Protein AF-A0A2S9GQQ7-F1 (afdb_monomer_lite)

Foldseek 3Di:
DDVVLVVLVVVLVVLCVLQVPDDPLLSQLVSVVVVSHDPPDDRDDDDPVRSVVSPVVSVVVSVVPPPDDD

Sequence (70 aa):
RDVADLDSEAARVKVRLQHPDADSQDLLLLDDLLGIAEPNVALAPIDPDTRRRRLTTLINARTLARTKPA

Secondary structure (DSSP, 8-state):
--HHHHHHHHHHHHHHHH-TTS-HHHHHHHHHHTT---TTS------HHHHHHHHHHHHHHHHHH--S--

Radius of gyration: 13.07 Å; chains: 1; bounding box: 27×24×39 Å

pLDDT: mean 83.3, std 9.56, range [51.69, 91.75]

Structure (mmCIF, N/CA/C/O backbone):
data_AF-A0A2S9GQQ7-F1
#
_entry.id   AF-A0A2S9GQQ7-F1
#
loop_
_atom_site.group_PDB
_atom_site.id
_atom_site.type_symbol
_atom_site.label_atom_id
_atom_site.label_alt_id
_atom_site.label_comp_id
_atom_site.label_asym_id
_atom_site.label_entity_id
_atom_site.label_seq_id
_atom_site.pdbx_PDB_ins_code
_atom_site.Cartn_x
_atom_site.Cartn_y
_atom_site.Cartn_z
_atom_site.occupancy
_atom_site.B_iso_or_equiv
_atom_site.auth_seq_id
_atom_site.auth_comp_id
_atom_site.auth_asym_id
_atom_site.auth_atom_id
_atom_site.pdbx_PDB_model_num
ATOM 1 N N . ARG A 1 1 ? -10.312 -9.624 -20.280 1.00 56.31 1 ARG A N 1
ATOM 2 C CA . ARG A 1 1 ? -10.384 -9.005 -18.939 1.00 56.31 1 ARG A CA 1
ATOM 3 C C . ARG A 1 1 ? -10.447 -10.162 -17.973 1.00 56.31 1 ARG A C 1
ATOM 5 O O . ARG A 1 1 ? -11.465 -10.846 -17.946 1.00 56.31 1 ARG A O 1
ATOM 12 N N . ASP A 1 2 ? -9.330 -10.433 -17.319 1.00 67.00 2 ASP A N 1
ATOM 13 C CA . ASP A 1 2 ? -9.194 -11.528 -16.373 1.00 67.00 2 ASP A 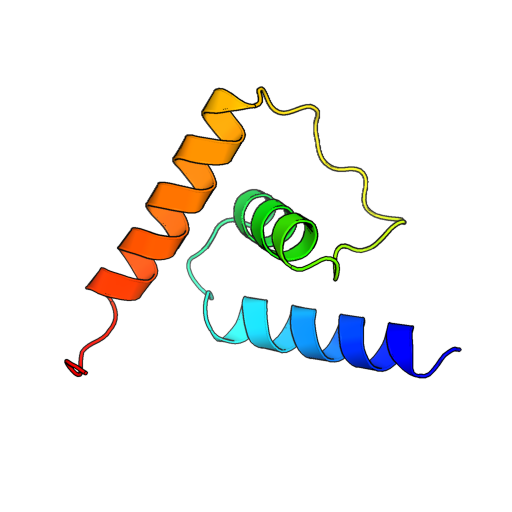CA 1
ATOM 14 C C . ASP A 1 2 ? -9.886 -11.166 -15.055 1.00 67.00 2 ASP A C 1
ATOM 16 O O . ASP A 1 2 ? -9.978 -9.996 -14.680 1.00 67.00 2 ASP A O 1
ATOM 20 N N . VAL A 1 3 ? -10.418 -12.167 -14.355 1.00 68.56 3 VAL A N 1
ATOM 21 C CA . VAL A 1 3 ? -11.118 -11.965 -13.073 1.00 68.56 3 VAL A CA 1
ATOM 22 C C . VAL A 1 3 ? -10.168 -11.381 -12.019 1.00 68.56 3 VAL A C 1
ATOM 24 O O . VAL A 1 3 ? -10.564 -10.509 -11.254 1.00 68.56 3 VAL A O 1
ATOM 27 N N . ALA A 1 4 ? -8.888 -11.764 -12.061 1.00 69.06 4 ALA A N 1
ATOM 28 C CA . ALA A 1 4 ? -7.855 -11.231 -11.175 1.00 69.06 4 ALA A CA 1
ATOM 29 C C . ALA A 1 4 ? -7.617 -9.715 -11.350 1.00 69.06 4 ALA A C 1
ATOM 31 O O . ALA A 1 4 ? -7.349 -9.018 -10.369 1.00 69.06 4 ALA A O 1
ATOM 32 N N . ASP A 1 5 ? -7.757 -9.180 -12.570 1.00 68.75 5 ASP A N 1
ATOM 33 C CA . ASP A 1 5 ? -7.651 -7.734 -12.818 1.00 68.75 5 ASP A CA 1
ATOM 34 C C . ASP A 1 5 ? -8.842 -6.976 -12.224 1.00 68.75 5 ASP A C 1
ATOM 36 O O . ASP A 1 5 ? -8.676 -5.897 -11.655 1.00 68.75 5 ASP A O 1
ATOM 40 N N . LEU A 1 6 ? -10.045 -7.553 -12.324 1.00 73.94 6 LEU A N 1
ATOM 41 C CA . LEU A 1 6 ? -11.257 -6.985 -11.730 1.00 73.94 6 LEU A CA 1
ATOM 42 C C . LEU A 1 6 ? -11.172 -6.977 -10.198 1.00 73.94 6 LEU A C 1
ATOM 44 O O . LEU A 1 6 ? -11.529 -5.978 -9.570 1.00 73.94 6 LEU A O 1
ATOM 48 N N . ASP A 1 7 ? -10.639 -8.045 -9.602 1.00 84.44 7 ASP A N 1
ATOM 49 C CA . ASP A 1 7 ? -10.407 -8.119 -8.157 1.00 84.44 7 ASP A CA 1
ATOM 50 C C . ASP A 1 7 ? -9.346 -7.108 -7.702 1.00 84.44 7 ASP A C 1
ATOM 52 O O . ASP A 1 7 ? -9.508 -6.459 -6.666 1.00 84.44 7 ASP A O 1
ATOM 56 N N . SER A 1 8 ? -8.300 -6.901 -8.507 1.00 87.88 8 SER A N 1
ATOM 57 C CA . SER A 1 8 ? -7.266 -5.895 -8.240 1.00 87.88 8 SER A CA 1
ATOM 58 C C . SER A 1 8 ? -7.823 -4.470 -8.326 1.00 87.88 8 SER A C 1
ATOM 60 O O . SER A 1 8 ? -7.530 -3.640 -7.465 1.00 87.88 8 SER A O 1
ATOM 62 N N . GLU A 1 9 ? -8.663 -4.173 -9.320 1.00 88.69 9 GLU A N 1
ATOM 63 C CA . GLU A 1 9 ? -9.341 -2.875 -9.461 1.00 88.69 9 GLU A CA 1
ATOM 64 C C . GLU A 1 9 ? -10.270 -2.597 -8.272 1.00 88.69 9 GLU A C 1
ATOM 66 O O . GLU A 1 9 ? -10.185 -1.534 -7.645 1.00 88.69 9 GLU A O 1
ATOM 71 N N . ALA A 1 10 ? -11.095 -3.576 -7.892 1.00 90.56 10 ALA A N 1
ATOM 72 C CA . ALA A 1 10 ? -11.974 -3.471 -6.732 1.00 90.56 10 ALA A CA 1
ATOM 73 C C . ALA A 1 10 ? -11.182 -3.294 -5.424 1.00 90.56 10 ALA A C 1
ATOM 75 O O . ALA A 1 10 ? -11.554 -2.477 -4.574 1.00 90.56 10 ALA A O 1
ATOM 76 N N . ALA A 1 11 ? -10.066 -4.011 -5.265 1.00 90.69 11 ALA A N 1
ATOM 77 C CA . ALA A 1 11 ? -9.178 -3.866 -4.117 1.00 90.69 11 ALA A CA 1
ATOM 78 C C . ALA A 1 11 ? -8.590 -2.449 -4.035 1.00 90.69 11 ALA A C 1
ATOM 80 O O . ALA A 1 11 ? -8.675 -1.822 -2.976 1.00 90.69 11 ALA A O 1
ATOM 81 N N . ARG A 1 12 ? -8.105 -1.895 -5.154 1.00 91.38 12 ARG A N 1
ATOM 82 C CA . ARG A 1 12 ? -7.578 -0.520 -5.226 1.00 91.38 12 ARG A CA 1
ATOM 83 C C . ARG A 1 12 ? -8.631 0.520 -4.849 1.00 91.38 12 ARG A C 1
ATOM 85 O O . ARG A 1 12 ? -8.349 1.455 -4.099 1.00 91.38 12 ARG A O 1
ATOM 92 N N . VAL A 1 13 ? -9.871 0.355 -5.314 1.00 91.75 13 VAL A N 1
ATOM 93 C CA . VAL A 1 13 ? -10.988 1.229 -4.914 1.00 91.75 13 VAL A CA 1
ATOM 94 C C . VAL A 1 13 ? -11.219 1.158 -3.402 1.00 91.75 13 VAL A C 1
ATOM 96 O O . VAL A 1 13 ? -11.325 2.196 -2.747 1.00 91.75 13 VAL A O 1
ATOM 99 N N . LYS A 1 14 ? -11.229 -0.044 -2.813 1.00 90.44 14 LYS A N 1
ATOM 100 C CA . LYS A 1 14 ? -11.377 -0.211 -1.358 1.00 90.44 14 LYS A CA 1
ATOM 101 C C . LYS A 1 14 ? -10.215 0.386 -0.566 1.00 90.44 14 LYS A C 1
ATOM 103 O O . LYS A 1 14 ? -10.445 0.866 0.543 1.00 90.44 14 LYS A O 1
ATOM 108 N N . VAL A 1 15 ? -8.990 0.345 -1.086 1.00 90.69 15 VAL A N 1
ATOM 109 C CA . VAL A 1 15 ? -7.829 0.990 -0.456 1.00 90.69 15 VAL A CA 1
ATOM 110 C C . VAL A 1 15 ? -8.044 2.503 -0.405 1.00 90.69 15 VAL A C 1
ATOM 112 O O . VAL A 1 15 ? -8.007 3.077 0.683 1.00 90.69 15 VAL A O 1
ATOM 115 N N . ARG A 1 16 ? -8.395 3.130 -1.534 1.00 90.00 16 ARG A N 1
ATOM 116 C CA . ARG A 1 16 ? -8.663 4.579 -1.620 1.00 90.00 16 ARG A CA 1
ATOM 117 C C . ARG A 1 16 ? -9.801 5.028 -0.709 1.00 90.00 16 ARG A C 1
ATOM 119 O O . ARG A 1 16 ? -9.652 6.002 0.018 1.00 90.00 16 ARG A O 1
ATOM 126 N N . LEU A 1 17 ? -10.911 4.288 -0.690 1.00 89.88 17 LEU A N 1
ATOM 127 C CA . LEU A 1 17 ? -12.069 4.613 0.153 1.00 89.88 17 LEU A CA 1
ATOM 128 C C . LEU A 1 17 ? -11.746 4.600 1.645 1.00 89.88 17 LEU A C 1
ATOM 130 O O . LEU A 1 17 ? -12.325 5.361 2.413 1.00 89.88 17 LEU A O 1
ATOM 134 N N . GLN A 1 18 ? -10.845 3.719 2.066 1.00 86.06 18 GLN A N 1
ATOM 135 C CA . GLN A 1 18 ? -10.464 3.643 3.464 1.00 86.06 18 GLN A CA 1
ATOM 136 C C . GLN A 1 18 ? -9.279 4.568 3.817 1.00 86.06 18 GLN A C 1
ATOM 138 O O . GLN A 1 18 ? -8.962 4.727 4.995 1.00 86.06 18 GLN A O 1
ATOM 143 N N . HIS A 1 19 ? -8.606 5.161 2.830 1.00 86.56 19 HIS A N 1
ATOM 144 C CA . HIS A 1 19 ? -7.503 6.110 3.004 1.00 86.56 19 HIS A CA 1
ATOM 145 C C . HIS A 1 19 ? -7.768 7.424 2.240 1.00 86.56 19 HIS A C 1
ATOM 147 O O . HIS A 1 19 ? -6.956 7.806 1.398 1.00 86.56 19 HIS A O 1
ATOM 153 N N . PRO A 1 20 ? -8.887 8.125 2.505 1.00 85.31 20 PRO A N 1
ATOM 154 C CA . PRO A 1 20 ? -9.251 9.324 1.749 1.00 85.31 20 PRO A CA 1
ATOM 15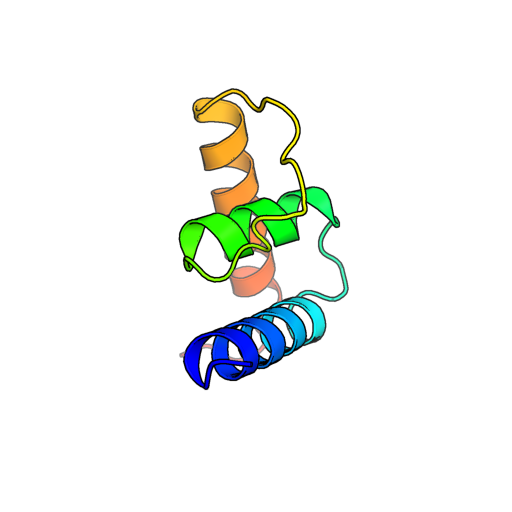5 C C . PRO A 1 20 ? -8.254 10.480 1.932 1.00 85.31 20 PRO A C 1
ATOM 157 O O . PRO A 1 20 ? -8.094 11.286 1.023 1.00 85.31 20 PRO A O 1
ATOM 160 N N . ASP A 1 21 ? -7.566 10.535 3.077 1.00 85.19 21 ASP A N 1
ATOM 161 C CA . ASP A 1 21 ? -6.588 11.580 3.408 1.00 85.19 21 ASP A CA 1
ATOM 162 C C . ASP A 1 21 ? -5.147 11.236 2.986 1.00 85.19 21 ASP A C 1
ATOM 164 O O . ASP A 1 21 ? -4.226 12.014 3.233 1.00 85.19 21 ASP A O 1
ATOM 168 N N . ALA A 1 22 ? -4.916 10.052 2.406 1.00 87.56 22 ALA A N 1
ATOM 169 C CA . ALA A 1 22 ? -3.578 9.631 2.001 1.00 87.56 22 ALA A CA 1
ATOM 170 C C . ALA A 1 22 ? -3.187 10.220 0.641 1.00 87.56 22 ALA A C 1
ATOM 172 O O . ALA A 1 22 ? -4.005 10.319 -0.274 1.00 87.56 22 ALA A O 1
ATOM 173 N N . ASP A 1 23 ? -1.904 10.551 0.494 1.00 88.06 23 ASP A N 1
ATOM 174 C CA . ASP A 1 23 ? -1.366 11.005 -0.783 1.00 88.06 23 ASP A CA 1
ATOM 175 C C . ASP A 1 23 ? -1.433 9.900 -1.849 1.00 88.06 23 ASP A C 1
ATOM 177 O O . ASP A 1 23 ? -1.289 8.707 -1.567 1.00 88.06 23 ASP A O 1
ATOM 181 N N . SER A 1 24 ? -1.601 10.310 -3.108 1.00 86.62 24 SER A N 1
ATOM 182 C CA . SER A 1 24 ? -1.699 9.385 -4.241 1.00 86.62 24 SER A CA 1
ATOM 183 C C . SER A 1 24 ? -0.454 8.507 -4.397 1.00 86.62 24 SER A C 1
ATOM 185 O O . SER A 1 24 ? -0.584 7.341 -4.762 1.00 86.62 24 SER A O 1
ATOM 187 N N . GLN A 1 25 ? 0.745 9.019 -4.098 1.00 86.75 25 GLN A N 1
ATOM 188 C CA . GLN A 1 25 ? 1.965 8.210 -4.139 1.00 86.75 25 GLN A CA 1
ATOM 189 C C . GLN A 1 25 ? 1.971 7.156 -3.038 1.00 86.75 25 GLN A C 1
ATOM 191 O O . GLN A 1 25 ? 2.337 6.015 -3.296 1.00 86.75 25 GLN A O 1
ATOM 196 N N . ASP A 1 26 ? 1.546 7.512 -1.828 1.00 89.06 26 ASP A N 1
ATOM 197 C CA . ASP A 1 26 ? 1.545 6.584 -0.698 1.00 89.06 26 ASP A CA 1
ATOM 198 C C . ASP A 1 26 ? 0.526 5.453 -0.909 1.00 89.06 26 ASP A C 1
ATOM 200 O O . ASP A 1 26 ? 0.795 4.301 -0.561 1.00 89.06 26 ASP A O 1
ATOM 204 N N . LEU A 1 27 ? -0.600 5.756 -1.564 1.00 90.12 27 LEU A N 1
ATOM 205 C CA . LEU A 1 27 ? -1.577 4.761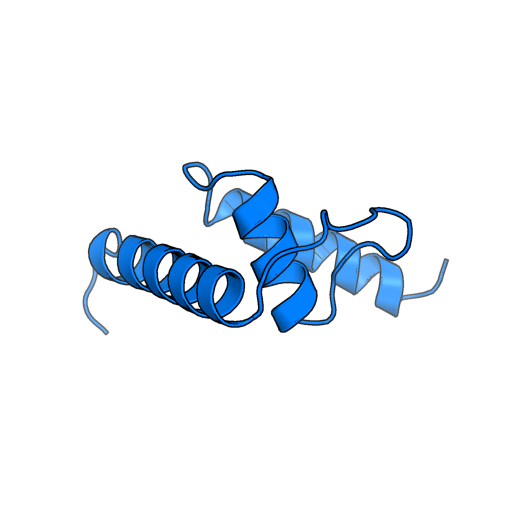 -2.010 1.00 90.12 27 LEU A CA 1
ATOM 206 C C . LEU A 1 27 ? -0.993 3.803 -3.054 1.00 90.12 27 LEU A C 1
ATOM 208 O O . LEU A 1 27 ? -1.197 2.600 -2.939 1.00 90.12 27 LEU A O 1
ATOM 212 N N . LEU A 1 28 ? -0.215 4.298 -4.023 1.00 90.19 28 LEU A N 1
ATOM 213 C CA . LEU A 1 28 ? 0.443 3.433 -5.010 1.00 90.19 28 LEU A CA 1
ATOM 214 C C . LEU A 1 28 ? 1.491 2.511 -4.368 1.00 90.19 28 LEU A C 1
ATOM 216 O O . LEU A 1 28 ? 1.641 1.369 -4.792 1.00 90.19 28 LEU A O 1
ATOM 220 N N . LEU A 1 29 ? 2.199 2.977 -3.332 1.00 89.81 29 LEU A N 1
ATOM 221 C CA . LEU A 1 29 ? 3.125 2.130 -2.570 1.00 89.81 29 LEU A CA 1
ATOM 222 C C . LEU A 1 29 ? 2.389 1.037 -1.791 1.00 89.81 29 LEU A C 1
ATOM 224 O O . LEU A 1 29 ? 2.903 -0.073 -1.655 1.00 89.81 29 LEU A O 1
ATOM 228 N N . LEU A 1 30 ? 1.202 1.346 -1.264 1.00 90.12 30 LEU A N 1
ATOM 229 C CA . LEU A 1 30 ? 0.363 0.358 -0.595 1.00 90.12 30 LEU A CA 1
ATOM 230 C C . LEU A 1 30 ? -0.213 -0.654 -1.596 1.00 90.12 30 LEU A C 1
ATOM 232 O O . LEU A 1 30 ? -0.195 -1.850 -1.317 1.00 90.12 30 LEU A O 1
ATOM 236 N N . ASP A 1 31 ? -0.666 -0.198 -2.763 1.00 91.31 31 ASP A N 1
ATOM 237 C CA . ASP A 1 31 ? -1.147 -1.067 -3.839 1.00 91.31 31 ASP A CA 1
ATOM 238 C C . ASP A 1 31 ? -0.029 -2.016 -4.332 1.00 91.31 31 ASP A C 1
ATOM 240 O O . ASP A 1 31 ? -0.283 -3.202 -4.549 1.00 91.31 31 ASP A O 1
ATOM 244 N N . ASP A 1 32 ? 1.215 -1.525 -4.444 1.00 89.31 32 ASP A N 1
ATOM 245 C CA . ASP A 1 32 ? 2.418 -2.316 -4.782 1.00 89.31 32 ASP A CA 1
ATOM 246 C C . ASP A 1 32 ? 2.702 -3.384 -3.722 1.00 89.31 32 ASP A C 1
ATOM 248 O O . ASP A 1 32 ? 2.882 -4.556 -4.048 1.00 89.31 32 ASP A O 1
ATOM 252 N N . LEU A 1 33 ? 2.644 -3.009 -2.440 1.00 88.56 33 LEU A N 1
ATOM 253 C CA . LEU A 1 33 ? 2.826 -3.941 -1.325 1.00 88.56 33 LEU A CA 1
ATOM 254 C C . LEU A 1 33 ? 1.763 -5.051 -1.306 1.00 88.56 33 LEU A C 1
ATOM 256 O O . LEU A 1 33 ? 2.055 -6.183 -0.923 1.00 88.56 33 LEU A O 1
ATOM 260 N N . LEU A 1 34 ? 0.532 -4.724 -1.698 1.00 87.81 34 LEU A N 1
ATOM 261 C CA . LEU A 1 34 ? -0.590 -5.660 -1.766 1.00 87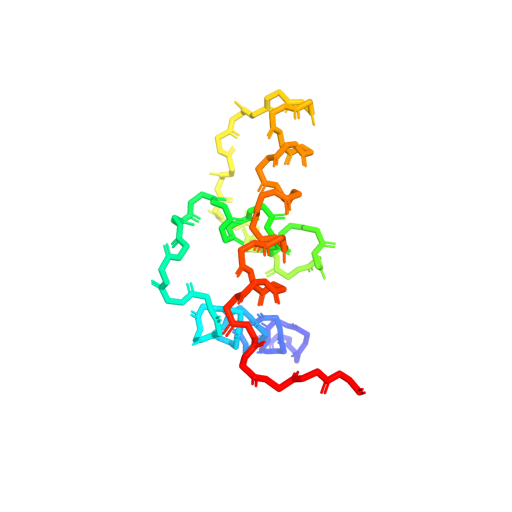.81 34 LEU A CA 1
ATOM 262 C C . LEU A 1 34 ? -0.606 -6.488 -3.062 1.00 87.81 34 LEU A C 1
ATOM 264 O O . LEU A 1 34 ? -1.424 -7.399 -3.178 1.00 87.81 34 LEU A O 1
ATOM 268 N N . GLY A 1 35 ? 0.270 -6.186 -4.026 1.00 89.00 35 GLY A N 1
ATOM 269 C CA . GLY A 1 35 ? 0.315 -6.856 -5.327 1.00 89.00 35 GLY A CA 1
ATOM 270 C C . GLY A 1 35 ? -0.860 -6.512 -6.248 1.00 89.00 35 GLY A C 1
ATOM 271 O O . GLY A 1 35 ? -1.138 -7.261 -7.178 1.00 89.00 35 GLY A O 1
ATOM 272 N N . ILE A 1 36 ? -1.552 -5.399 -5.988 1.00 91.44 36 ILE A N 1
ATOM 273 C CA . ILE A 1 36 ? -2.707 -4.917 -6.769 1.00 91.44 36 ILE A CA 1
ATOM 274 C C . ILE A 1 36 ? -2.386 -3.644 -7.562 1.00 91.44 36 ILE A C 1
ATOM 276 O O . ILE A 1 36 ? -3.295 -3.044 -8.140 1.00 91.44 36 ILE A O 1
ATOM 280 N N . ALA A 1 37 ? -1.125 -3.199 -7.544 1.00 88.81 37 ALA A N 1
ATOM 281 C CA . ALA A 1 37 ? -0.671 -2.024 -8.275 1.00 88.81 37 ALA A CA 1
ATOM 282 C C . ALA A 1 37 ? -0.994 -2.129 -9.764 1.00 88.81 37 ALA A C 1
ATOM 284 O O . ALA A 1 37 ? -0.867 -3.184 -10.383 1.00 88.81 37 ALA A O 1
ATOM 285 N N . GLU A 1 38 ? -1.381 -0.995 -10.345 1.00 85.38 38 GLU A N 1
ATOM 286 C CA . GLU A 1 38 ? -1.616 -0.922 -11.778 1.00 85.38 38 GLU A CA 1
ATOM 287 C C . GLU A 1 38 ? -0.297 -1.040 -12.541 1.00 85.38 38 GLU A C 1
ATOM 289 O O . GLU A 1 38 ? 0.546 -0.149 -12.412 1.00 85.38 38 GLU A O 1
ATOM 294 N N . PRO A 1 39 ? -0.124 -2.053 -13.407 1.00 80.81 39 PRO A N 1
ATOM 295 C CA . PRO A 1 39 ? 1.134 -2.256 -14.128 1.00 80.81 39 PRO A CA 1
ATOM 296 C C . PRO A 1 39 ? 1.438 -1.116 -15.111 1.00 80.81 39 PRO A C 1
ATOM 298 O O . PRO A 1 39 ? 2.591 -0.883 -15.461 1.00 80.81 39 PRO A O 1
ATOM 301 N N . ASN A 1 40 ? 0.407 -0.383 -15.540 1.00 82.38 40 ASN A N 1
ATOM 302 C CA . ASN A 1 40 ? 0.535 0.760 -16.445 1.00 82.38 40 ASN A CA 1
ATOM 303 C C . ASN A 1 40 ? 0.866 2.076 -15.719 1.00 82.38 40 ASN A C 1
ATOM 305 O O . ASN A 1 40 ? 1.100 3.091 -16.375 1.00 82.38 40 ASN A O 1
ATOM 309 N N . VAL A 1 41 ? 0.872 2.088 -14.381 1.00 81.88 41 VAL A N 1
ATOM 310 C CA . VAL A 1 41 ? 1.208 3.273 -13.586 1.00 81.88 41 VAL A CA 1
ATOM 311 C C . VAL A 1 41 ? 2.645 3.142 -13.107 1.00 81.88 41 VAL A C 1
ATOM 313 O O . VAL A 1 41 ? 2.955 2.385 -12.191 1.00 81.88 41 VAL A O 1
ATOM 316 N N . ALA A 1 42 ? 3.541 3.907 -13.728 1.00 74.19 42 ALA A N 1
ATOM 317 C CA . ALA A 1 42 ? 4.928 3.956 -13.299 1.00 74.19 42 ALA A CA 1
ATOM 318 C C . ALA A 1 42 ? 5.033 4.635 -11.924 1.00 74.19 42 ALA A C 1
ATOM 320 O O . ALA A 1 42 ? 4.750 5.826 -11.775 1.00 74.19 42 ALA A O 1
ATOM 321 N N . LEU A 1 43 ? 5.474 3.876 -10.922 1.00 75.31 43 LEU A N 1
ATOM 322 C CA . LEU A 1 43 ? 5.911 4.433 -9.648 1.00 75.31 43 LEU A CA 1
ATOM 323 C C . LEU A 1 43 ? 7.159 5.288 -9.875 1.00 75.31 43 LEU A C 1
ATOM 325 O O . LEU A 1 43 ? 8.120 4.849 -10.510 1.00 75.31 43 LEU A O 1
ATOM 329 N N . ALA A 1 44 ? 7.162 6.499 -9.318 1.00 79.25 44 ALA A N 1
ATOM 330 C CA . ALA A 1 44 ? 8.376 7.298 -9.274 1.00 79.25 44 ALA A CA 1
ATOM 331 C C . ALA A 1 44 ? 9.484 6.506 -8.549 1.00 79.25 44 ALA A C 1
ATOM 333 O O . ALA A 1 44 ? 9.195 5.830 -7.553 1.00 79.25 44 ALA A O 1
ATOM 334 N N . PRO A 1 45 ? 10.743 6.575 -9.017 1.00 80.94 45 PRO A N 1
ATOM 335 C CA . PRO A 1 45 ? 11.851 5.907 -8.353 1.00 80.94 45 PRO A CA 1
ATOM 336 C C . PRO A 1 45 ? 11.984 6.461 -6.934 1.00 80.94 45 PRO A C 1
ATOM 338 O O . PRO A 1 45 ? 12.345 7.617 -6.722 1.00 80.94 45 PRO A O 1
ATOM 341 N N . ILE A 1 46 ? 11.640 5.623 -5.962 1.00 85.44 46 ILE A N 1
ATOM 342 C CA . ILE A 1 46 ? 11.670 5.937 -4.540 1.00 85.44 46 ILE A CA 1
ATOM 343 C C . ILE A 1 46 ? 12.748 5.095 -3.873 1.00 85.44 46 ILE A C 1
ATOM 345 O O . ILE A 1 46 ? 12.839 3.887 -4.104 1.00 85.44 46 ILE A O 1
ATOM 349 N N . ASP A 1 47 ? 13.548 5.733 -3.024 1.00 89.88 47 ASP A N 1
ATOM 350 C CA . ASP A 1 47 ? 14.531 5.024 -2.219 1.00 89.88 47 ASP A CA 1
ATOM 351 C C . ASP A 1 47 ? 13.834 3.995 -1.297 1.00 8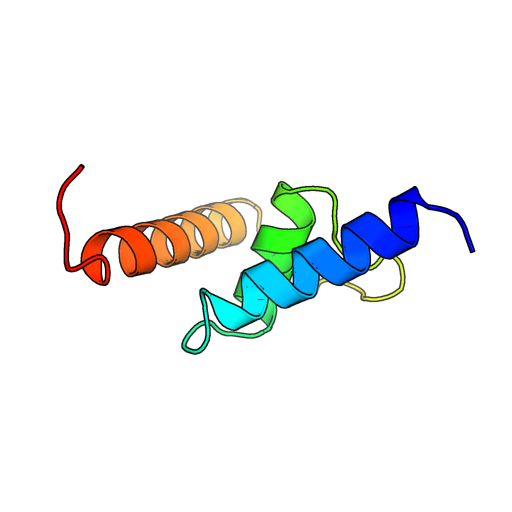9.88 47 ASP A C 1
ATOM 353 O O . ASP A 1 47 ? 12.791 4.311 -0.706 1.00 89.88 47 ASP A O 1
ATOM 357 N N . PRO A 1 48 ? 14.373 2.771 -1.141 1.00 87.31 48 PRO A N 1
ATOM 358 C CA . PRO A 1 48 ? 13.761 1.732 -0.316 1.00 87.31 48 PRO A CA 1
ATOM 359 C C . PRO A 1 48 ? 13.485 2.151 1.135 1.00 87.31 48 PRO A C 1
ATOM 361 O O . PRO A 1 48 ? 12.483 1.719 1.709 1.00 87.31 48 PRO A O 1
ATOM 364 N N . ASP A 1 49 ? 14.335 2.983 1.746 1.00 90.94 49 ASP A N 1
ATOM 365 C CA . ASP A 1 49 ? 14.107 3.490 3.104 1.00 90.94 49 ASP A CA 1
ATOM 366 C C . ASP A 1 49 ? 12.950 4.486 3.135 1.00 90.94 49 ASP A C 1
ATOM 368 O O . ASP A 1 49 ? 12.069 4.402 3.992 1.00 90.94 49 ASP A O 1
ATOM 372 N N . THR A 1 50 ? 12.893 5.370 2.138 1.00 91.69 50 THR A N 1
ATOM 373 C CA . THR A 1 50 ? 11.788 6.328 1.989 1.00 91.69 50 THR A CA 1
ATOM 374 C C . THR A 1 50 ? 10.461 5.597 1.789 1.00 91.69 50 THR A C 1
ATOM 376 O O . THR A 1 50 ? 9.467 5.945 2.431 1.00 91.69 50 THR A O 1
ATOM 379 N N . ARG A 1 51 ? 10.449 4.532 0.973 1.00 89.31 51 ARG A N 1
ATOM 380 C CA . ARG A 1 51 ? 9.280 3.657 0.794 1.00 89.31 51 ARG A CA 1
ATOM 381 C C . ARG A 1 51 ? 8.833 3.050 2.123 1.00 89.31 51 ARG A C 1
ATOM 383 O O . ARG A 1 51 ? 7.660 3.159 2.479 1.00 89.31 51 ARG A O 1
ATOM 390 N N . ARG A 1 52 ? 9.762 2.449 2.878 1.00 89.50 52 ARG A N 1
ATOM 391 C CA . ARG A 1 52 ? 9.470 1.842 4.189 1.00 89.50 52 ARG A CA 1
ATOM 392 C C . ARG A 1 52 ? 8.904 2.858 5.182 1.00 89.50 52 ARG A C 1
ATOM 394 O O . ARG A 1 52 ? 7.908 2.565 5.846 1.00 89.50 52 ARG A O 1
ATOM 401 N N . ARG A 1 53 ? 9.492 4.056 5.263 1.00 91.25 53 ARG A N 1
ATOM 402 C CA . ARG A 1 53 ? 9.007 5.131 6.146 1.00 91.25 53 ARG A CA 1
ATOM 403 C C . ARG A 1 53 ? 7.599 5.582 5.782 1.00 91.25 53 ARG A C 1
ATOM 405 O O . ARG A 1 53 ? 6.758 5.665 6.670 1.00 91.25 53 ARG A O 1
ATOM 412 N N . ARG A 1 54 ? 7.323 5.825 4.498 1.00 89.75 54 ARG A N 1
ATOM 413 C CA . ARG A 1 54 ? 5.993 6.253 4.033 1.00 89.75 54 ARG A CA 1
ATOM 414 C C . ARG A 1 54 ? 4.916 5.221 4.341 1.00 89.75 54 ARG A C 1
ATOM 416 O O . ARG A 1 54 ? 3.901 5.571 4.934 1.00 89.75 54 ARG A O 1
ATOM 423 N N . LEU A 1 55 ? 5.178 3.947 4.046 1.00 89.94 55 LEU A N 1
ATOM 424 C CA . LEU A 1 55 ? 4.260 2.855 4.385 1.00 89.94 55 LEU A CA 1
ATOM 425 C C . LEU A 1 55 ? 3.997 2.777 5.893 1.00 89.94 55 LEU A C 1
ATOM 427 O O . LEU A 1 55 ? 2.850 2.656 6.319 1.00 89.94 55 LEU A O 1
ATOM 431 N N . THR A 1 56 ? 5.047 2.907 6.705 1.00 90.25 56 THR A N 1
ATOM 432 C CA . THR A 1 56 ? 4.927 2.905 8.169 1.00 90.25 56 THR A CA 1
ATOM 433 C C . THR A 1 56 ? 4.049 4.060 8.652 1.00 90.25 56 THR A C 1
ATOM 435 O O . THR A 1 56 ? 3.135 3.850 9.448 1.00 90.25 56 THR A O 1
ATOM 438 N N . THR A 1 57 ? 4.270 5.271 8.138 1.00 89.38 57 THR A N 1
ATOM 439 C CA . THR A 1 57 ? 3.451 6.448 8.456 1.00 89.38 57 THR A CA 1
ATOM 440 C C . THR A 1 57 ? 1.992 6.251 8.054 1.00 89.38 57 THR A C 1
ATOM 442 O O . THR A 1 57 ? 1.106 6.538 8.856 1.00 89.38 57 THR A O 1
ATOM 445 N N . LEU A 1 58 ? 1.727 5.712 6.863 1.00 88.31 58 LEU A N 1
ATOM 446 C CA . LEU A 1 58 ? 0.371 5.486 6.361 1.00 88.31 58 LEU A CA 1
ATOM 447 C C . LEU A 1 58 ? -0.402 4.459 7.208 1.00 88.31 58 LEU A C 1
ATOM 449 O O . LEU A 1 58 ? -1.570 4.672 7.544 1.00 88.31 58 LEU A O 1
ATOM 453 N N . ILE A 1 59 ? 0.258 3.372 7.616 1.00 85.38 59 ILE A N 1
ATOM 454 C CA . ILE A 1 59 ? -0.331 2.354 8.500 1.00 85.38 59 ILE A CA 1
ATOM 455 C C . ILE A 1 59 ? -0.569 2.926 9.905 1.00 85.38 59 ILE A C 1
ATOM 457 O O . ILE A 1 59 ? -1.633 2.711 10.496 1.00 85.38 59 ILE A O 1
ATOM 461 N N . ASN A 1 60 ? 0.381 3.699 10.433 1.00 85.50 60 ASN A N 1
ATOM 462 C CA . ASN A 1 60 ? 0.239 4.357 11.731 1.00 85.50 60 ASN A CA 1
ATOM 463 C C . ASN A 1 60 ? -0.900 5.381 11.728 1.00 85.50 60 ASN A C 1
ATOM 465 O O . ASN A 1 60 ? -1.704 5.386 12.656 1.00 85.50 60 ASN A O 1
ATOM 469 N N . ALA A 1 61 ? -1.031 6.189 10.673 1.00 83.81 61 ALA A N 1
ATOM 470 C CA . ALA A 1 61 ? -2.124 7.148 10.524 1.00 83.81 61 ALA A CA 1
ATOM 471 C C . ALA A 1 61 ? -3.493 6.452 10.562 1.00 83.81 61 ALA A C 1
ATOM 473 O O . ALA A 1 61 ? -4.388 6.889 11.281 1.00 83.81 61 ALA A O 1
ATOM 474 N N . ARG A 1 62 ? -3.636 5.307 9.882 1.00 80.25 62 ARG A N 1
ATOM 475 C CA . ARG A 1 62 ? -4.834 4.454 9.975 1.00 80.25 62 ARG A CA 1
ATOM 476 C C . ARG A 1 62 ? -5.085 3.927 11.376 1.00 80.25 62 ARG A C 1
ATOM 478 O O . ARG A 1 62 ? -6.228 3.897 11.821 1.00 80.25 62 ARG A O 1
ATOM 485 N N . THR A 1 63 ? -4.026 3.468 12.033 1.00 79.25 63 THR A N 1
ATOM 486 C CA . THR A 1 63 ? -4.101 2.901 13.381 1.00 79.25 63 THR A CA 1
ATOM 487 C C . THR A 1 63 ? -4.566 3.961 14.377 1.00 79.25 63 THR A C 1
ATOM 489 O O . THR A 1 63 ? -5.428 3.678 15.201 1.00 79.25 63 THR A O 1
ATOM 492 N N . LEU A 1 64 ? -4.069 5.194 14.243 1.00 79.06 64 LEU A N 1
ATOM 493 C CA . LEU A 1 64 ? -4.451 6.346 15.063 1.00 79.06 64 LEU A CA 1
ATOM 494 C C . LEU A 1 64 ? -5.858 6.871 14.744 1.00 79.06 64 LEU A C 1
ATOM 496 O O . LEU A 1 64 ? -6.594 7.230 15.657 1.00 79.06 64 LEU A O 1
ATOM 500 N N . ALA A 1 65 ? -6.257 6.892 13.469 1.00 74.69 65 ALA A N 1
ATOM 501 C CA . ALA A 1 65 ? -7.591 7.326 13.042 1.00 74.69 65 ALA A CA 1
ATOM 502 C C . ALA A 1 65 ? -8.700 6.321 13.407 1.00 74.69 65 ALA A C 1
ATOM 504 O O . A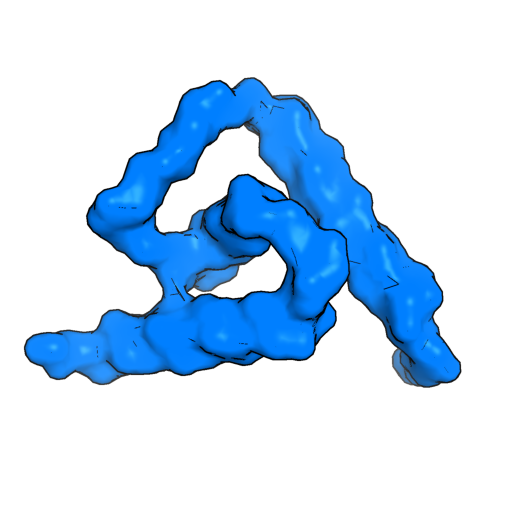LA A 1 65 ? -9.893 6.628 13.323 1.00 74.69 65 ALA A O 1
ATOM 505 N N . ARG A 1 66 ? -8.332 5.101 13.809 1.00 68.88 66 ARG A N 1
ATOM 506 C CA . ARG A 1 66 ? -9.281 4.059 14.185 1.00 68.88 66 ARG A CA 1
ATOM 507 C C . ARG A 1 66 ? -9.872 4.358 15.566 1.00 68.88 66 ARG A C 1
ATOM 509 O O . ARG A 1 66 ? -9.284 4.062 16.596 1.00 68.88 66 ARG A O 1
ATOM 516 N N . THR A 1 67 ? -11.096 4.875 15.587 1.00 64.94 67 THR A N 1
ATOM 517 C CA . THR A 1 67 ? -11.833 5.249 16.812 1.00 64.94 67 THR A CA 1
ATOM 518 C C . THR A 1 67 ? -12.367 4.072 17.638 1.00 64.94 67 THR A C 1
ATOM 520 O O . THR A 1 67 ? -12.924 4.281 18.714 1.00 64.94 67 THR A O 1
ATOM 523 N N . LYS A 1 68 ? -12.205 2.828 17.172 1.00 51.69 68 LYS A N 1
ATOM 524 C CA . LYS A 1 68 ? -12.554 1.615 17.927 1.00 51.69 68 LYS A CA 1
ATOM 525 C C . LYS A 1 68 ? -11.314 0.747 18.154 1.00 51.69 68 LYS A C 1
ATOM 527 O O . LYS A 1 68 ? -10.749 0.287 17.159 1.00 51.69 68 LYS A O 1
ATOM 532 N N . PRO A 1 69 ? -10.901 0.466 19.402 1.00 56.94 69 PRO A N 1
ATOM 533 C CA . PRO A 1 69 ? -9.865 -0.531 19.677 1.00 56.94 69 PRO A CA 1
ATOM 534 C C . PRO A 1 69 ? -10.332 -1.938 19.261 1.00 56.94 69 PRO A C 1
ATOM 536 O O . PRO A 1 69 ? -11.500 -2.124 18.915 1.00 56.94 69 PRO A O 1
ATOM 539 N N . ALA A 1 70 ? -9.383 -2.868 19.117 1.00 60.00 70 ALA A N 1
ATOM 540 C CA . ALA A 1 70 ? -9.630 -4.229 18.620 1.00 60.00 70 ALA A CA 1
ATOM 541 C C . ALA A 1 70 ? -10.286 -5.100 19.683 1.00 60.00 70 ALA A C 1
ATOM 543 O O . ALA A 1 70 ? -10.005 -4.848 20.875 1.00 60.00 70 ALA A O 1
#